Protein AF-A0A7K3VUI1-F1 (afdb_monomer_lite)

InterPro domains:
  IPR007081 RNA polymerase Rpb1, domain 5 [PF04998] (1-87)
  IPR045867 DNA-directed RNA polymerase, subunit beta-prime [PTHR19376] (2-68)

Radius of gyration: 19.4 Å; chains: 1; bounding box: 42×46×57 Å

Secondary structure (DSSP, 8-state):
--TT--HHHHHHHHHHHHHHHHHHTTTTS------S---TTHHHHHHHHTTPPPTTBPPB-SS-EEEEEEEEETTTTEEEEEEEESS-EEEEEEETTSPBS--TT-EE-TT-BSBSSBPPHHHHHH-

Organism: Rhizobium leguminosarum (NCBI:txid384)

Structure (mmCIF, N/CA/C/O backbone):
data_AF-A0A7K3VUI1-F1
#
_entry.id   AF-A0A7K3VUI1-F1
#
loop_
_atom_site.group_PDB
_atom_site.id
_atom_site.type_symbol
_atom_site.label_atom_id
_atom_site.label_alt_id
_atom_site.label_comp_id
_atom_site.label_asym_id
_atom_site.label_entity_id
_atom_site.label_seq_id
_atom_site.pdbx_PDB_ins_code
_atom_site.Cartn_x
_atom_site.Cartn_y
_atom_site.Cartn_z
_atom_site.occupancy
_atom_site.B_iso_or_equiv
_atom_site.auth_seq_id
_atom_site.auth_comp_id
_atom_site.auth_asym_id
_atom_site.auth_atom_id
_atom_site.pdbx_PDB_model_num
ATOM 1 N N . VAL A 1 1 ? 11.690 -3.468 -30.563 1.00 75.25 1 VAL A N 1
ATOM 2 C CA . VAL A 1 1 ? 12.925 -3.844 -29.856 1.00 75.25 1 VAL A CA 1
ATOM 3 C C . VAL A 1 1 ? 13.692 -4.810 -30.719 1.00 75.25 1 VAL A C 1
ATOM 5 O O . VAL A 1 1 ? 13.104 -5.777 -31.202 1.00 75.25 1 VAL A O 1
ATOM 8 N N . GLU A 1 2 ? 14.951 -4.501 -30.982 1.00 92.12 2 GLU A N 1
ATOM 9 C CA . GLU A 1 2 ? 15.840 -5.385 -31.737 1.00 92.12 2 GLU A CA 1
ATOM 10 C C . GLU A 1 2 ? 16.573 -6.334 -30.784 1.00 92.12 2 GLU A C 1
ATOM 12 O O . GLU A 1 2 ? 16.767 -6.045 -29.599 1.00 92.12 2 GLU A O 1
ATOM 17 N N . VAL A 1 3 ? 16.964 -7.505 -31.286 1.00 87.94 3 VAL A N 1
ATOM 18 C CA . VAL A 1 3 ? 17.733 -8.465 -30.487 1.00 87.94 3 VAL A CA 1
ATOM 19 C C . VAL A 1 3 ? 19.095 -7.847 -30.159 1.00 87.94 3 VAL A C 1
ATOM 21 O O . VAL A 1 3 ? 19.850 -7.503 -31.062 1.00 87.94 3 VAL A O 1
ATOM 24 N N . GLY A 1 4 ? 19.408 -7.722 -28.865 1.00 90.81 4 GLY A N 1
ATOM 25 C CA . GLY A 1 4 ? 20.649 -7.108 -28.372 1.00 90.81 4 GLY A CA 1
ATOM 26 C C . GLY A 1 4 ? 20.510 -5.656 -27.900 1.00 90.81 4 GLY A C 1
ATOM 27 O O . GLY A 1 4 ? 21.484 -5.081 -27.420 1.00 90.81 4 GLY A O 1
ATOM 28 N N . GLU A 1 5 ? 19.317 -5.063 -27.984 1.00 91.75 5 GLU A N 1
ATOM 29 C CA . GLU A 1 5 ? 19.060 -3.705 -27.501 1.00 91.75 5 GLU A CA 1
ATOM 30 C C . GLU A 1 5 ? 19.167 -3.605 -25.966 1.00 91.75 5 GLU A C 1
ATOM 32 O O . GLU A 1 5 ? 18.575 -4.391 -25.220 1.00 91.75 5 GLU A O 1
ATOM 37 N N . ALA A 1 6 ? 19.904 -2.604 -25.473 1.00 92.38 6 ALA A N 1
ATOM 38 C CA . ALA A 1 6 ? 20.163 -2.388 -24.048 1.00 92.38 6 ALA A CA 1
ATOM 39 C C . ALA A 1 6 ? 18.984 -1.706 -23.321 1.00 92.38 6 ALA A C 1
ATOM 41 O O . ALA A 1 6 ? 19.125 -0.642 -22.714 1.00 92.38 6 ALA A O 1
ATOM 42 N N . VAL A 1 7 ? 17.812 -2.341 -23.355 1.00 93.38 7 VAL A N 1
ATOM 43 C CA . VAL A 1 7 ? 16.552 -1.802 -22.809 1.00 93.38 7 VAL A CA 1
ATOM 44 C C . VAL A 1 7 ? 16.626 -1.451 -21.318 1.00 93.38 7 VAL A C 1
ATOM 46 O O . VAL A 1 7 ? 15.982 -0.502 -20.880 1.00 93.38 7 VAL A O 1
ATOM 49 N N . GLY A 1 8 ? 17.450 -2.160 -20.537 1.00 92.56 8 GLY A N 1
ATOM 50 C CA . GLY A 1 8 ? 17.647 -1.874 -19.112 1.00 92.56 8 GLY A CA 1
ATOM 51 C C . GLY A 1 8 ? 18.322 -0.522 -18.859 1.00 92.56 8 GLY A C 1
ATOM 52 O O . GLY A 1 8 ? 17.880 0.237 -18.000 1.00 92.56 8 GLY A O 1
ATOM 53 N N . THR A 1 9 ? 19.349 -0.186 -19.644 1.00 91.81 9 THR A N 1
ATOM 54 C CA . THR A 1 9 ? 20.057 1.100 -19.543 1.00 91.81 9 THR A CA 1
ATOM 55 C C . THR A 1 9 ? 19.152 2.254 -19.960 1.00 91.81 9 THR A C 1
ATOM 57 O O . THR A 1 9 ? 19.095 3.272 -19.270 1.00 91.81 9 THR A O 1
ATOM 60 N N . ILE A 1 10 ? 18.395 2.063 -21.046 1.00 91.62 10 ILE A N 1
ATOM 61 C CA . ILE A 1 10 ? 17.427 3.048 -21.544 1.00 91.62 10 ILE A CA 1
ATOM 62 C C . ILE A 1 10 ? 16.350 3.306 -20.480 1.00 91.62 10 ILE A C 1
ATOM 64 O O . ILE A 1 10 ? 16.055 4.460 -20.171 1.00 91.62 10 ILE A O 1
ATOM 68 N N . ALA A 1 11 ? 15.809 2.255 -19.855 1.00 91.31 11 ALA A N 1
ATOM 69 C CA . ALA A 1 11 ? 14.817 2.387 -18.788 1.00 91.31 11 ALA A CA 1
ATOM 70 C C . ALA A 1 11 ? 15.382 3.094 -17.544 1.00 91.31 11 ALA A C 1
ATOM 72 O O . ALA A 1 11 ? 14.730 3.980 -16.992 1.00 91.31 11 ALA A O 1
ATOM 73 N N .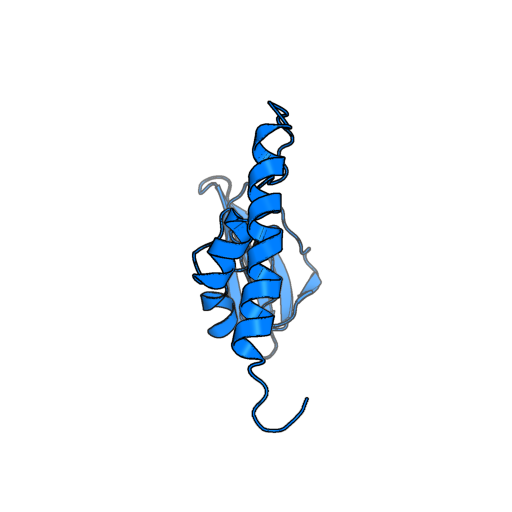 ALA A 1 12 ? 16.605 2.753 -17.125 1.00 90.19 12 ALA A N 1
ATOM 74 C CA . ALA A 1 12 ? 17.251 3.373 -15.970 1.00 90.19 12 ALA A CA 1
ATOM 75 C C . ALA A 1 12 ? 17.470 4.882 -16.168 1.00 90.19 12 ALA A C 1
ATOM 77 O O . ALA A 1 12 ? 17.144 5.667 -15.278 1.00 90.19 12 ALA A O 1
ATOM 78 N N . GLN A 1 13 ? 17.960 5.301 -17.340 1.00 90.25 13 GLN A N 1
ATOM 79 C CA . GLN A 1 13 ? 18.114 6.722 -17.676 1.00 90.25 13 GLN A CA 1
ATOM 80 C C . GLN A 1 13 ? 16.763 7.438 -17.743 1.00 90.25 13 GLN A C 1
ATOM 82 O O . GLN A 1 13 ? 16.601 8.495 -17.136 1.00 90.25 13 GLN A O 1
ATOM 87 N N . SER A 1 14 ? 15.773 6.816 -18.388 1.00 90.31 14 SER A N 1
ATOM 88 C CA . SER A 1 14 ? 14.425 7.381 -18.538 1.00 90.31 14 SER A CA 1
ATOM 89 C C . SER A 1 14 ? 13.731 7.643 -17.196 1.00 90.31 14 SER A C 1
ATOM 91 O O . SER A 1 14 ? 12.942 8.578 -17.082 1.00 90.31 14 SER A O 1
ATOM 93 N N . ILE A 1 15 ? 14.018 6.835 -16.170 1.00 86.00 15 ILE A N 1
ATOM 94 C CA . ILE A 1 15 ? 13.489 7.013 -14.808 1.00 86.00 15 ILE A CA 1
ATOM 95 C C . ILE A 1 15 ? 14.371 7.973 -13.991 1.00 86.00 15 ILE A C 1
ATOM 97 O O . ILE A 1 15 ? 13.859 8.776 -13.208 1.00 86.00 15 ILE A O 1
ATOM 101 N N . GLY A 1 16 ? 15.694 7.902 -14.162 1.00 83.31 16 GLY A N 1
ATOM 102 C CA . GLY A 1 16 ? 16.670 8.652 -13.372 1.00 83.31 16 GLY A CA 1
ATOM 103 C C . GLY A 1 16 ? 16.782 10.136 -13.731 1.00 83.31 16 GLY A C 1
ATOM 104 O O . GLY A 1 16 ? 16.849 10.970 -12.826 1.00 83.31 16 GLY A O 1
ATOM 105 N N . GLU A 1 17 ? 16.769 10.495 -15.020 1.00 83.19 17 GLU A N 1
ATOM 106 C CA . GLU A 1 17 ? 16.936 11.889 -15.468 1.00 83.19 17 GLU A CA 1
ATOM 107 C C . GLU A 1 17 ? 15.850 12.831 -14.911 1.00 83.19 17 GLU A C 1
ATOM 109 O O . GLU A 1 17 ? 16.204 13.862 -14.322 1.00 83.19 17 GLU A O 1
ATOM 114 N N . PRO A 1 18 ? 14.546 12.480 -14.962 1.00 81.81 18 PRO A N 1
ATOM 115 C CA . PRO A 1 18 ? 13.499 13.284 -14.331 1.00 81.81 18 PRO A CA 1
ATOM 116 C C . PRO A 1 18 ? 13.600 13.316 -12.800 1.00 81.81 18 PRO A C 1
ATOM 118 O O . PRO A 1 18 ? 13.129 14.264 -12.170 1.00 81.81 18 PRO A O 1
ATOM 121 N N . GLY A 1 19 ? 14.235 12.312 -12.182 1.00 73.00 19 GLY A N 1
ATOM 122 C CA . GLY A 1 19 ? 14.418 12.217 -10.732 1.00 73.00 19 GLY A CA 1
ATOM 123 C C . GLY A 1 19 ? 15.164 13.414 -10.138 1.00 73.00 19 GLY A C 1
ATOM 124 O O . GLY A 1 19 ? 14.814 13.883 -9.055 1.00 73.00 19 GLY A O 1
ATOM 125 N N . THR A 1 20 ? 16.119 13.984 -10.879 1.00 69.06 20 THR A N 1
ATOM 126 C CA . THR A 1 20 ? 16.823 15.218 -10.477 1.00 69.06 20 THR A CA 1
ATOM 127 C C . THR A 1 20 ? 15.883 16.428 -10.406 1.00 69.06 20 THR A C 1
ATOM 129 O O . THR A 1 20 ? 16.007 17.270 -9.514 1.00 69.06 20 THR A O 1
ATOM 132 N N . GLN A 1 21 ? 14.882 16.485 -11.289 1.00 69.50 21 GLN A N 1
ATOM 133 C CA . GLN A 1 21 ? 13.881 17.555 -11.338 1.00 69.50 21 GLN A CA 1
ATOM 134 C C . GLN A 1 21 ? 12.845 17.423 -10.215 1.00 69.50 21 GLN A C 1
ATOM 136 O O . GLN A 1 21 ? 12.369 18.432 -9.688 1.00 69.50 21 GLN A O 1
ATOM 141 N N . LEU A 1 22 ? 12.527 16.192 -9.802 1.00 67.81 22 LEU A N 1
ATOM 142 C CA . LEU A 1 22 ? 11.631 15.924 -8.671 1.00 67.81 22 LEU A CA 1
ATOM 143 C C . LEU A 1 22 ? 12.202 16.445 -7.341 1.00 67.81 22 LEU A C 1
ATOM 145 O O . LEU A 1 22 ? 11.439 16.908 -6.497 1.00 67.81 22 LEU A O 1
ATOM 149 N N . THR A 1 23 ? 13.527 16.448 -7.176 1.00 62.22 23 THR A N 1
ATOM 150 C CA . THR A 1 23 ? 14.216 16.983 -5.982 1.00 62.22 23 THR A CA 1
ATOM 151 C C . THR A 1 23 ? 14.279 18.516 -5.956 1.00 62.22 23 THR A C 1
ATOM 153 O O . THR A 1 23 ? 14.368 19.123 -4.892 1.00 62.22 23 THR A O 1
ATOM 156 N N . MET A 1 24 ? 14.208 19.181 -7.114 1.00 55.12 24 MET A N 1
ATOM 157 C CA . MET A 1 24 ? 14.307 20.649 -7.212 1.00 55.12 24 MET A CA 1
ATOM 158 C C . MET A 1 24 ? 12.972 21.370 -6.956 1.00 55.12 24 MET A C 1
ATOM 160 O O . MET A 1 24 ? 12.961 22.546 -6.576 1.00 55.12 24 MET A O 1
ATOM 164 N N . ARG A 1 25 ? 11.833 20.678 -7.111 1.00 52.75 25 ARG A N 1
ATOM 165 C CA . ARG A 1 25 ? 10.498 21.231 -6.808 1.00 52.75 25 ARG A CA 1
ATOM 166 C C . ARG A 1 25 ? 10.193 21.311 -5.308 1.00 52.75 25 ARG A C 1
ATOM 168 O O . ARG A 1 25 ? 9.398 22.156 -4.915 1.00 52.75 25 ARG A O 1
ATOM 175 N N . THR A 1 26 ? 10.868 20.531 -4.462 1.00 53.03 26 THR A N 1
ATOM 176 C CA . THR A 1 26 ? 10.690 20.574 -2.998 1.00 53.03 26 THR A CA 1
ATOM 177 C C . THR A 1 26 ? 11.324 21.793 -2.315 1.00 53.03 26 THR A C 1
ATOM 179 O O . THR A 1 26 ? 10.924 22.121 -1.205 1.00 53.03 26 THR A O 1
ATOM 182 N N . PHE A 1 27 ? 12.267 22.500 -2.955 1.00 48.66 27 PHE A N 1
ATOM 183 C CA . PHE A 1 27 ? 12.938 23.670 -2.356 1.00 48.66 27 PHE A CA 1
ATOM 184 C C . PHE A 1 27 ? 12.253 25.020 -2.633 1.00 48.66 27 PHE A C 1
ATOM 186 O O . PHE A 1 27 ? 12.533 25.990 -1.934 1.00 48.66 27 PHE A O 1
ATOM 193 N N . HIS A 1 28 ? 11.340 25.099 -3.609 1.00 48.25 28 HIS A N 1
ATOM 194 C CA . HIS A 1 28 ? 10.701 26.363 -4.011 1.00 48.25 28 HIS A CA 1
ATOM 195 C C . HIS A 1 28 ? 9.284 26.555 -3.439 1.00 48.25 28 HIS A C 1
ATOM 197 O O . HIS A 1 28 ? 8.757 27.664 -3.467 1.00 48.25 28 HIS A O 1
ATOM 203 N N . THR A 1 29 ? 8.673 25.512 -2.868 1.00 52.94 29 THR A N 1
ATOM 204 C CA . THR A 1 29 ? 7.367 25.584 -2.185 1.00 52.94 29 THR A CA 1
ATOM 205 C C . THR A 1 29 ? 7.565 25.737 -0.677 1.00 52.94 29 THR A C 1
ATOM 207 O O . THR A 1 29 ? 7.136 24.901 0.117 1.00 52.94 29 THR A O 1
ATOM 210 N N . GLY A 1 30 ? 8.285 26.787 -0.277 1.00 49.34 30 GLY A N 1
ATOM 211 C CA . GLY A 1 30 ? 8.479 27.123 1.130 1.00 49.34 30 GLY A CA 1
ATOM 212 C C . GLY A 1 30 ? 7.139 27.226 1.863 1.00 49.34 30 GLY A C 1
ATOM 213 O O . GLY A 1 30 ? 6.314 28.065 1.524 1.00 49.34 30 GLY A O 1
ATOM 214 N N . GLY A 1 31 ? 6.942 26.365 2.864 1.00 52.91 31 GLY A N 1
ATOM 215 C CA . GLY A 1 31 ? 5.949 26.524 3.924 1.00 52.91 31 GLY A CA 1
ATOM 216 C C . GLY A 1 31 ? 4.490 26.636 3.481 1.00 52.91 31 GLY A C 1
ATOM 217 O O . GLY A 1 31 ? 3.930 27.722 3.489 1.00 52.91 31 GLY A O 1
ATOM 218 N N . VAL A 1 32 ? 3.812 25.511 3.252 1.00 45.16 32 VAL A N 1
ATOM 219 C CA . VAL A 1 32 ? 2.357 25.450 3.454 1.00 45.16 32 VAL A CA 1
ATOM 220 C C . VAL A 1 32 ? 1.993 24.147 4.144 1.00 45.16 32 VAL A C 1
ATOM 222 O O . VAL A 1 32 ? 2.151 23.056 3.599 1.00 45.16 32 VAL A O 1
ATOM 225 N N . ALA A 1 33 ? 1.496 24.292 5.370 1.00 48.03 33 ALA A N 1
ATOM 226 C CA . ALA A 1 33 ? 0.780 23.285 6.130 1.00 48.03 33 ALA A CA 1
ATOM 227 C C . ALA A 1 33 ? -0.492 22.862 5.373 1.00 48.03 33 ALA A C 1
ATOM 229 O O . ALA A 1 33 ? -1.604 23.253 5.714 1.00 48.03 33 ALA A O 1
ATOM 230 N N . SER A 1 34 ? -0.325 22.075 4.314 1.00 46.78 34 SER A N 1
ATOM 231 C CA . SER A 1 34 ? -1.396 21.287 3.721 1.00 46.78 34 SER A CA 1
ATOM 232 C C . SER A 1 34 ? -1.141 19.844 4.133 1.00 46.78 34 SER A C 1
ATOM 234 O O . SER A 1 34 ? -0.199 19.188 3.702 1.00 46.78 34 SER A O 1
ATOM 236 N N . ASN A 1 35 ? -1.958 19.395 5.076 1.00 47.69 35 ASN A N 1
ATOM 237 C CA . ASN A 1 35 ? -1.918 18.111 5.772 1.00 47.69 35 ASN A CA 1
ATOM 238 C C . ASN A 1 35 ? -2.228 16.895 4.862 1.00 47.69 35 ASN A C 1
ATOM 240 O O . ASN A 1 35 ? -2.792 15.905 5.320 1.00 47.69 35 ASN A O 1
ATOM 244 N N . SER A 1 36 ? -1.881 16.953 3.577 1.00 49.94 36 SER A N 1
ATOM 245 C CA . SER A 1 36 ? -1.982 15.843 2.629 1.00 49.94 36 SER A CA 1
ATOM 246 C C . SER A 1 36 ? -0.635 15.644 1.935 1.00 49.94 36 SER A C 1
ATOM 248 O O . SER A 1 36 ? -0.436 16.021 0.784 1.00 49.94 36 SER A O 1
ATOM 250 N N . ASP A 1 37 ? 0.297 15.084 2.700 1.00 48.44 37 ASP A N 1
ATOM 251 C CA . ASP A 1 37 ? 1.313 14.156 2.204 1.00 48.44 37 ASP A CA 1
ATOM 252 C C . ASP A 1 37 ? 2.068 14.594 0.928 1.00 48.44 37 ASP A C 1
ATOM 254 O O . ASP A 1 37 ? 2.039 13.950 -0.125 1.00 48.44 37 ASP A O 1
ATOM 258 N N . ILE A 1 38 ? 2.787 15.717 1.035 1.00 45.50 38 ILE A N 1
ATOM 259 C CA . ILE A 1 38 ? 3.824 16.149 0.084 1.00 45.50 38 ILE A CA 1
ATOM 260 C C . ILE A 1 38 ? 5.075 15.258 0.262 1.00 45.50 38 ILE A C 1
ATOM 262 O O . ILE A 1 38 ? 6.157 15.712 0.620 1.00 45.50 38 ILE A O 1
ATOM 266 N N . THR A 1 39 ? 4.957 13.955 0.025 1.00 50.72 39 THR A N 1
ATOM 267 C CA . THR A 1 39 ? 6.087 13.024 -0.192 1.00 50.72 39 THR A CA 1
ATOM 268 C C . THR A 1 39 ? 6.503 12.963 -1.679 1.00 50.72 39 THR A C 1
ATOM 270 O O . THR A 1 39 ? 7.259 12.091 -2.107 1.00 50.72 39 THR A O 1
ATOM 273 N N . GLN A 1 40 ? 6.017 13.914 -2.484 1.00 57.72 40 GLN A N 1
ATOM 274 C CA . GLN A 1 40 ? 5.617 13.734 -3.886 1.00 57.72 40 GLN A CA 1
ATOM 275 C C . GLN A 1 40 ? 6.750 13.884 -4.909 1.00 57.72 40 GLN A C 1
ATOM 277 O O . GLN A 1 40 ? 6.724 14.745 -5.788 1.00 57.72 40 GLN A O 1
ATOM 282 N N . GLY A 1 41 ? 7.757 13.027 -4.824 1.00 67.94 41 GLY A N 1
ATOM 283 C CA . GLY A 1 41 ? 8.729 12.906 -5.899 1.00 67.94 41 GLY A CA 1
ATOM 284 C C . GLY A 1 41 ? 9.742 11.822 -5.604 1.00 67.94 41 GLY A C 1
ATOM 285 O O . GLY A 1 41 ? 9.395 10.650 -5.467 1.00 67.94 41 GLY A O 1
ATOM 286 N N . LEU A 1 42 ? 11.001 12.228 -5.463 1.00 75.62 42 LEU A N 1
ATOM 287 C CA . LEU A 1 42 ? 12.107 11.299 -5.267 1.00 75.62 42 LEU A CA 1
ATOM 288 C C . LEU A 1 42 ? 11.989 10.434 -3.993 1.00 75.62 42 LEU A C 1
ATOM 290 O O . LEU A 1 42 ? 12.250 9.238 -4.103 1.00 75.62 42 LEU A O 1
ATOM 294 N N . PRO A 1 43 ? 11.547 10.945 -2.821 1.00 78.38 43 PRO A N 1
ATOM 295 C CA . PRO A 1 43 ? 11.435 10.111 -1.622 1.00 78.38 43 PRO A CA 1
ATOM 296 C C . PRO A 1 43 ? 10.477 8.927 -1.789 1.00 78.38 43 PRO A C 1
ATOM 298 O O . PRO A 1 43 ? 10.806 7.820 -1.375 1.00 78.38 43 PRO A O 1
ATOM 301 N N . ARG A 1 44 ? 9.321 9.126 -2.440 1.00 77.94 44 ARG A N 1
ATOM 302 C CA . ARG A 1 44 ? 8.364 8.041 -2.706 1.00 77.94 44 ARG A CA 1
ATOM 303 C C . ARG A 1 44 ? 8.882 7.067 -3.764 1.00 77.94 44 ARG A C 1
ATOM 305 O O . ARG A 1 44 ? 8.696 5.865 -3.615 1.00 77.94 44 ARG A O 1
ATOM 312 N N . VAL A 1 45 ? 9.558 7.564 -4.803 1.00 83.00 45 VAL A N 1
ATOM 313 C CA . VAL A 1 45 ? 10.211 6.711 -5.811 1.00 83.00 45 VAL A CA 1
ATOM 314 C C . VAL A 1 45 ? 11.258 5.817 -5.145 1.00 83.00 45 VAL A C 1
ATOM 316 O O . VAL A 1 45 ? 11.218 4.604 -5.323 1.00 83.00 45 VAL A O 1
ATOM 319 N N . GLN A 1 46 ? 12.129 6.387 -4.310 1.00 83.00 46 GLN A N 1
ATOM 320 C CA . GLN A 1 46 ? 13.118 5.630 -3.544 1.00 83.00 46 GLN A CA 1
ATOM 321 C C . GLN A 1 46 ? 12.454 4.606 -2.613 1.00 83.00 46 GLN A C 1
ATOM 323 O O . GLN A 1 46 ? 12.866 3.453 -2.574 1.00 83.00 46 GLN A O 1
ATOM 328 N N . GLU A 1 47 ? 11.398 5.000 -1.903 1.00 85.19 47 GLU A N 1
ATOM 329 C CA . GLU A 1 47 ? 10.656 4.114 -1.002 1.00 85.19 47 GLU A CA 1
ATOM 330 C C . GLU A 1 47 ? 10.067 2.891 -1.725 1.00 85.19 47 GLU A C 1
ATOM 332 O O . GLU A 1 47 ? 10.140 1.779 -1.200 1.00 85.19 47 GLU A O 1
ATOM 337 N N . ILE A 1 48 ? 9.540 3.077 -2.943 1.00 85.75 48 ILE A N 1
ATOM 338 C CA . ILE A 1 48 ? 9.023 1.990 -3.787 1.00 85.75 48 ILE A CA 1
ATOM 339 C C . ILE A 1 48 ? 10.167 1.113 -4.314 1.00 85.75 48 ILE A C 1
ATOM 341 O O . ILE A 1 48 ? 10.089 -0.108 -4.189 1.00 85.75 48 ILE A O 1
ATOM 345 N N . PHE A 1 49 ? 11.231 1.710 -4.868 1.00 87.56 49 PHE A N 1
ATOM 346 C CA . PHE A 1 49 ? 12.371 0.968 -5.429 1.00 87.56 49 PHE A CA 1
ATOM 347 C C . PHE A 1 49 ? 13.131 0.152 -4.375 1.00 87.56 49 PHE A C 1
ATOM 349 O O . PHE A 1 49 ? 13.596 -0.946 -4.668 1.00 87.56 49 PHE A O 1
ATOM 356 N N . GLU A 1 50 ? 13.231 0.658 -3.145 1.00 88.38 50 GLU A N 1
ATOM 357 C CA . GLU A 1 50 ? 13.877 -0.030 -2.020 1.00 88.38 50 GLU A CA 1
ATOM 358 C C . GLU A 1 50 ? 12.906 -0.930 -1.228 1.00 88.38 50 GLU A C 1
ATOM 360 O O . GLU A 1 50 ? 13.306 -1.546 -0.237 1.00 88.38 50 GLU A O 1
ATOM 365 N N . ALA A 1 51 ? 11.628 -1.003 -1.629 1.00 86.56 51 ALA A N 1
ATOM 366 C CA . ALA A 1 51 ? 10.561 -1.723 -0.925 1.00 86.56 51 ALA A CA 1
ATOM 367 C C . ALA A 1 51 ? 10.521 -1.415 0.587 1.00 86.56 51 ALA A C 1
ATOM 369 O O . ALA A 1 51 ? 10.376 -2.311 1.433 1.00 86.56 51 ALA A O 1
ATOM 370 N N . ARG A 1 52 ? 10.694 -0.136 0.931 1.00 87.69 52 ARG A N 1
ATOM 371 C CA . ARG A 1 52 ? 10.665 0.352 2.312 1.00 87.69 52 ARG A CA 1
ATOM 372 C C . ARG A 1 52 ? 9.233 0.468 2.821 1.00 87.69 52 ARG A C 1
ATOM 374 O O . ARG A 1 52 ? 8.275 0.519 2.052 1.00 87.69 52 ARG A O 1
ATOM 381 N N . ASN A 1 53 ? 9.097 0.507 4.145 1.00 85.50 53 ASN A N 1
ATOM 382 C CA . ASN A 1 53 ? 7.800 0.703 4.784 1.00 85.50 53 ASN A CA 1
ATOM 383 C C . ASN A 1 53 ? 7.348 2.143 4.535 1.00 85.50 53 ASN A C 1
ATOM 385 O O . ASN A 1 53 ? 8.100 3.061 4.886 1.00 85.50 53 ASN A O 1
ATOM 389 N N . PRO A 1 54 ? 6.165 2.345 3.938 1.00 85.00 54 PRO A N 1
ATOM 390 C CA . PRO A 1 54 ? 5.712 3.678 3.621 1.00 85.00 54 PRO A CA 1
ATOM 391 C C . PRO A 1 54 ? 5.333 4.479 4.859 1.00 85.00 54 PRO A C 1
ATOM 393 O O . PRO A 1 54 ? 4.837 3.943 5.853 1.00 85.00 54 PRO A O 1
ATOM 396 N N . LYS A 1 55 ? 5.512 5.798 4.777 1.00 78.94 55 LYS A N 1
ATOM 397 C CA . LYS A 1 55 ? 4.868 6.714 5.726 1.00 78.94 55 LYS A CA 1
ATOM 398 C C . LYS A 1 55 ? 3.355 6.675 5.494 1.00 78.94 55 LYS A C 1
ATOM 400 O O . LYS A 1 55 ? 2.911 6.755 4.354 1.00 78.94 55 LYS A O 1
ATOM 405 N N . GLY A 1 56 ? 2.577 6.535 6.569 1.00 81.44 56 GLY A N 1
ATOM 406 C CA . GLY A 1 56 ? 1.122 6.393 6.462 1.00 81.44 56 GLY A CA 1
ATOM 407 C C . GLY A 1 56 ? 0.725 5.094 5.759 1.00 81.44 56 GLY A C 1
ATOM 408 O O . GLY A 1 56 ? 0.052 5.126 4.732 1.00 81.44 56 GLY A O 1
ATOM 409 N N . GLU A 1 57 ? 1.198 3.958 6.274 1.00 87.31 57 GLU A N 1
ATOM 410 C CA . GLU A 1 57 ? 0.861 2.642 5.734 1.00 87.31 57 GLU A CA 1
ATOM 411 C C . GLU A 1 57 ? -0.650 2.385 5.799 1.00 87.31 57 GLU A C 1
ATOM 413 O O . GLU A 1 57 ? -1.275 2.526 6.852 1.00 87.31 57 GLU A O 1
ATOM 418 N N . ALA A 1 58 ? -1.228 2.003 4.660 1.00 91.75 58 ALA A N 1
ATOM 419 C CA . ALA A 1 58 ? -2.612 1.569 4.588 1.00 91.75 58 ALA A CA 1
ATOM 420 C C . ALA A 1 58 ? -2.737 0.111 5.035 1.00 91.75 58 ALA A C 1
ATOM 422 O O . ALA A 1 58 ? -2.012 -0.760 4.549 1.00 91.75 58 ALA A O 1
ATOM 423 N N . VAL A 1 59 ? -3.707 -0.165 5.905 1.00 93.50 59 VAL A N 1
ATOM 424 C CA . VAL A 1 59 ? -4.023 -1.539 6.308 1.00 93.50 59 VAL A CA 1
ATOM 425 C C . VAL A 1 59 ? -4.790 -2.215 5.178 1.00 93.50 59 VAL A C 1
ATOM 427 O O . VAL A 1 59 ? -5.796 -1.680 4.712 1.00 93.50 59 VAL A O 1
ATOM 430 N N . ILE A 1 60 ? -4.315 -3.375 4.721 1.00 94.19 60 ILE A N 1
ATOM 431 C CA . ILE A 1 60 ? -4.943 -4.155 3.647 1.00 94.19 60 ILE A CA 1
ATOM 432 C C . ILE A 1 60 ? -5.638 -5.400 4.193 1.00 94.19 60 ILE A C 1
ATOM 434 O O . ILE A 1 60 ? -5.238 -5.940 5.222 1.00 94.19 60 ILE A O 1
ATOM 438 N N . THR A 1 61 ? -6.662 -5.873 3.485 1.00 93.50 61 THR A N 1
ATOM 439 C CA . THR A 1 61 ? -7.332 -7.133 3.817 1.00 93.50 61 THR A CA 1
ATOM 440 C C . THR A 1 61 ? -6.689 -8.329 3.116 1.00 93.50 61 THR A C 1
ATOM 442 O O . THR A 1 61 ? -6.355 -8.281 1.935 1.00 93.50 61 THR A O 1
ATOM 445 N N . GLU A 1 62 ? -6.554 -9.436 3.835 1.00 91.31 62 GLU A N 1
ATOM 446 C CA . GLU A 1 62 ? -6.065 -10.722 3.322 1.00 91.31 62 GLU A CA 1
ATOM 447 C C . GLU A 1 62 ? -7.189 -11.580 2.728 1.00 91.31 62 GLU A C 1
ATOM 449 O O . GLU A 1 62 ? -6.934 -12.557 2.015 1.00 91.31 62 GLU A O 1
ATOM 454 N N . VAL A 1 63 ? -8.442 -11.215 3.011 1.00 91.81 63 VAL A N 1
ATOM 455 C CA . VAL A 1 63 ? -9.627 -12.005 2.692 1.00 91.81 63 VAL A CA 1
ATOM 456 C C . VAL A 1 63 ? -10.517 -11.225 1.730 1.00 91.81 63 VAL A C 1
ATOM 458 O O . VAL A 1 63 ? -10.810 -10.052 1.924 1.00 91.81 63 VAL A O 1
ATOM 461 N N . LYS A 1 64 ? -10.991 -11.899 0.680 1.00 93.56 64 LYS A N 1
ATOM 462 C CA . LYS A 1 64 ? -12.062 -11.367 -0.167 1.00 93.56 64 LYS A CA 1
ATOM 463 C C . LYS A 1 64 ? -13.402 -11.585 0.530 1.00 93.56 64 LYS A C 1
ATOM 465 O O . LYS A 1 64 ? -13.753 -12.736 0.811 1.00 93.56 64 LYS A O 1
ATOM 470 N N . GLY A 1 65 ? -14.168 -10.524 0.738 1.00 93.56 65 GLY A N 1
ATOM 471 C CA . GLY A 1 65 ? -15.402 -10.612 1.504 1.00 93.56 65 GLY A CA 1
ATOM 472 C C . GLY A 1 65 ? -16.133 -9.291 1.652 1.00 93.56 65 GLY A C 1
ATOM 473 O O . GLY A 1 65 ? -15.893 -8.350 0.903 1.00 93.56 65 GLY A O 1
ATOM 474 N N . GLU A 1 66 ? -17.026 -9.251 2.628 1.00 94.56 66 GLU A N 1
ATOM 475 C CA . GLU A 1 66 ? -17.808 -8.072 2.988 1.00 94.56 66 GLU A CA 1
ATOM 476 C C . GLU A 1 66 ? -17.361 -7.538 4.348 1.00 94.56 66 GLU A C 1
ATOM 478 O O . GLU A 1 66 ? -17.080 -8.321 5.261 1.00 94.56 66 GLU A O 1
ATOM 483 N N . VAL A 1 67 ? -17.285 -6.218 4.492 1.00 95.19 67 VAL A N 1
ATOM 484 C CA . VAL A 1 67 ? -17.009 -5.572 5.780 1.00 95.19 67 VAL A CA 1
ATOM 485 C C . VAL A 1 67 ? -18.253 -5.683 6.659 1.00 95.19 67 VAL A C 1
ATOM 487 O O . VAL A 1 67 ? -19.267 -5.053 6.381 1.00 95.19 67 VAL A O 1
ATOM 490 N N . ILE A 1 68 ? -18.189 -6.475 7.729 1.00 94.88 68 ILE A N 1
ATOM 491 C CA . ILE A 1 68 ? -19.352 -6.742 8.593 1.00 94.88 68 ILE A CA 1
ATOM 492 C C . ILE A 1 68 ? -19.474 -5.762 9.758 1.00 94.88 68 ILE A C 1
ATOM 494 O O . ILE A 1 68 ? -20.581 -5.491 10.216 1.00 94.88 68 ILE A O 1
ATOM 498 N N . ALA A 1 69 ? -18.352 -5.244 10.254 1.00 92.94 69 ALA A N 1
ATOM 499 C CA . ALA A 1 69 ? -18.333 -4.347 11.398 1.00 92.94 69 ALA A CA 1
ATOM 500 C C . ALA A 1 69 ? -17.054 -3.511 11.422 1.00 92.94 69 ALA A C 1
ATOM 502 O O . ALA A 1 69 ? -15.975 -3.977 11.043 1.00 92.94 69 ALA A O 1
ATOM 503 N N . ILE A 1 70 ? -17.196 -2.280 11.906 1.00 92.44 70 ILE A N 1
ATOM 504 C CA . ILE A 1 70 ? -16.093 -1.395 12.267 1.00 92.44 70 ILE A CA 1
ATOM 505 C C . ILE A 1 70 ? -16.355 -0.961 13.707 1.00 92.44 70 ILE A C 1
ATOM 507 O O . ILE A 1 70 ? -17.256 -0.165 13.964 1.00 92.44 70 ILE A O 1
ATOM 511 N N . GLU A 1 71 ? -15.610 -1.527 14.647 1.00 92.62 71 GLU A N 1
ATOM 512 C CA . GLU A 1 71 ? -15.742 -1.230 16.072 1.00 92.62 71 GLU A CA 1
ATOM 513 C C . GLU A 1 71 ? -14.674 -0.230 16.491 1.00 92.62 71 GLU A C 1
ATOM 515 O O . GLU A 1 71 ? -13.498 -0.400 16.179 1.00 92.62 71 GLU A O 1
ATOM 520 N N . GLU A 1 72 ? -15.062 0.816 17.212 1.00 90.88 72 GLU A N 1
ATOM 521 C CA . GLU A 1 72 ? -14.124 1.813 17.720 1.00 90.88 72 GLU A CA 1
ATOM 522 C C . GLU A 1 72 ? -13.881 1.594 19.210 1.00 90.88 72 GLU A C 1
ATOM 524 O O . GLU A 1 72 ? -14.813 1.594 20.013 1.00 90.88 72 GLU A O 1
ATOM 529 N N . ASP A 1 73 ? -12.615 1.452 19.591 1.00 89.12 73 ASP A N 1
ATOM 530 C CA . ASP A 1 73 ? -12.204 1.352 20.983 1.00 89.12 73 ASP A CA 1
ATOM 531 C C . ASP A 1 73 ? -11.493 2.646 21.398 1.00 89.12 73 ASP A C 1
ATOM 533 O O . ASP A 1 73 ? -10.315 2.890 21.107 1.00 89.12 73 ASP A O 1
ATOM 537 N N . ALA A 1 74 ? -12.242 3.499 22.100 1.00 81.69 74 ALA A N 1
ATOM 538 C CA . ALA A 1 74 ? -11.751 4.773 22.609 1.00 81.69 74 ALA A CA 1
ATOM 539 C C . ALA A 1 74 ? -10.666 4.609 23.690 1.00 81.69 74 ALA A C 1
ATOM 541 O O . ALA A 1 74 ? -9.849 5.514 23.867 1.00 81.69 74 ALA A O 1
ATOM 542 N N . SER A 1 75 ? -10.629 3.469 24.391 1.00 85.00 75 SER A N 1
ATOM 543 C CA . SER A 1 75 ? -9.657 3.211 25.459 1.00 85.00 75 SER A CA 1
ATOM 544 C C . SER A 1 75 ? -8.270 2.896 24.898 1.00 85.00 75 SER A C 1
ATOM 546 O O . SER A 1 75 ? -7.267 3.416 25.387 1.00 85.00 75 SER A O 1
ATOM 548 N N . THR A 1 76 ? -8.214 2.118 23.815 1.00 85.62 76 THR A N 1
ATOM 549 C CA . THR A 1 76 ? -6.964 1.751 23.133 1.00 85.62 76 THR A CA 1
ATOM 550 C C . THR A 1 76 ? -6.610 2.691 21.981 1.00 85.62 76 THR A C 1
ATO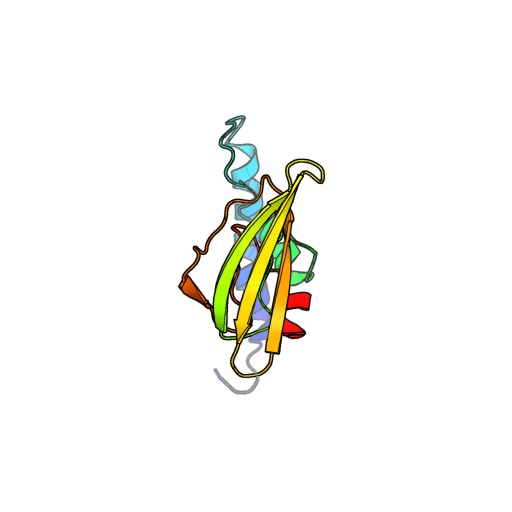M 552 O O . THR A 1 76 ? -5.512 2.602 21.433 1.00 85.62 76 THR A O 1
ATOM 555 N N . ARG A 1 77 ? -7.503 3.627 21.624 1.00 88.75 77 ARG A N 1
ATOM 556 C CA . ARG A 1 77 ? -7.382 4.513 20.451 1.00 88.75 77 ARG A CA 1
ATOM 557 C C . ARG A 1 77 ? -7.156 3.725 19.156 1.00 88.75 77 ARG A C 1
ATOM 559 O O . ARG A 1 77 ? -6.366 4.134 18.297 1.00 88.75 77 ARG A O 1
ATOM 566 N N . THR A 1 78 ? -7.892 2.630 18.992 1.00 90.56 78 THR A N 1
ATOM 567 C CA . THR A 1 78 ? -7.884 1.805 17.776 1.00 90.56 78 THR A CA 1
ATOM 568 C C . THR A 1 78 ? -9.299 1.597 17.243 1.00 90.56 78 THR A C 1
ATOM 570 O O . THR A 1 78 ? -10.278 1.795 17.961 1.00 90.56 78 THR A O 1
ATOM 573 N N . LYS A 1 79 ? -9.416 1.229 15.967 1.00 92.44 79 LYS A N 1
ATOM 574 C CA . LYS A 1 79 ? -10.639 0.664 15.395 1.00 92.44 79 LYS A CA 1
ATOM 575 C C . LYS A 1 79 ? -10.345 -0.752 14.923 1.00 92.44 79 LYS A C 1
ATOM 577 O O . LYS A 1 79 ? -9.242 -1.032 14.456 1.00 92.44 79 LYS A O 1
ATOM 582 N N . LYS A 1 80 ? -11.318 -1.639 15.032 1.00 93.69 80 LYS A N 1
ATOM 583 C CA . LYS A 1 80 ? -11.252 -3.008 14.532 1.00 93.69 80 LYS A CA 1
ATOM 584 C C . LYS A 1 80 ? -12.191 -3.147 13.352 1.00 93.69 80 LYS A C 1
ATOM 586 O O . LYS A 1 80 ? -13.366 -2.818 13.462 1.00 93.69 80 LYS A O 1
ATOM 591 N N . VAL A 1 81 ? -11.667 -3.618 12.231 1.00 94.06 81 VAL A N 1
ATOM 592 C CA . VAL A 1 81 ? -12.428 -3.878 11.010 1.00 94.06 81 VAL A CA 1
ATOM 593 C C . VAL A 1 81 ? -12.547 -5.379 10.841 1.00 94.06 81 VAL A C 1
ATOM 595 O O . VAL A 1 81 ? -11.537 -6.083 10.798 1.00 94.06 81 VAL A O 1
ATOM 598 N N . PHE A 1 82 ? -13.777 -5.855 10.713 1.00 94.25 82 PHE A N 1
ATOM 599 C CA . PHE A 1 82 ? -14.078 -7.261 10.509 1.00 94.25 82 PHE A CA 1
ATOM 600 C C . PHE A 1 82 ? -14.529 -7.483 9.068 1.00 94.25 82 PHE A C 1
ATOM 602 O O . PHE A 1 82 ? -15.489 -6.864 8.604 1.00 94.25 82 PHE A O 1
ATOM 609 N N . VAL A 1 83 ? -13.841 -8.375 8.360 1.00 94.62 83 VAL A N 1
ATOM 610 C CA . VAL A 1 83 ? -14.154 -8.756 6.978 1.00 94.62 83 VAL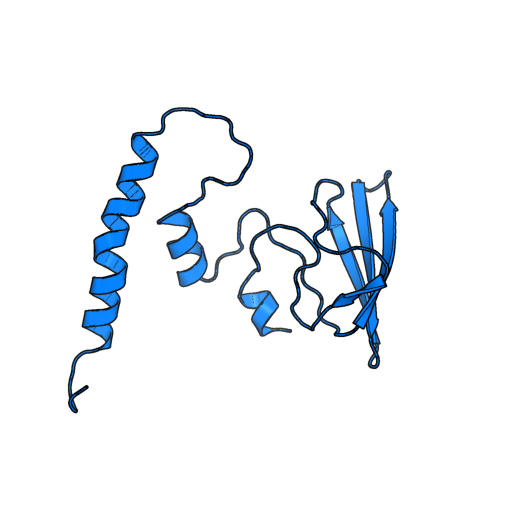 A CA 1
ATOM 611 C C . VAL A 1 83 ? -14.561 -10.218 6.950 1.00 94.62 83 VAL A C 1
ATOM 613 O O . VAL A 1 83 ? -13.782 -11.097 7.317 1.00 94.62 83 VAL A O 1
ATOM 616 N N . LYS A 1 84 ? -15.772 -10.498 6.474 1.00 94.06 84 LYS A N 1
ATOM 617 C CA . LYS A 1 84 ? -16.292 -11.856 6.338 1.00 94.06 84 LYS A CA 1
ATOM 618 C C . LYS A 1 84 ? -16.172 -12.331 4.901 1.00 94.06 84 LYS A C 1
ATOM 620 O O . LYS A 1 84 ? -16.873 -11.854 4.008 1.00 94.06 84 LYS A O 1
ATOM 625 N N . GLY A 1 85 ? -15.280 -13.286 4.674 1.00 89.69 85 GLY A N 1
ATOM 626 C CA . GLY A 1 85 ? -15.126 -13.965 3.396 1.00 89.69 85 GLY A CA 1
ATOM 627 C C . GLY A 1 85 ? -15.818 -15.321 3.359 1.00 89.69 85 GLY A C 1
ATOM 628 O O . GLY A 1 85 ? -16.252 -15.868 4.369 1.00 89.69 85 GLY A O 1
ATOM 629 N N . LYS A 1 86 ? -15.869 -15.914 2.162 1.00 83.44 86 LYS A N 1
ATOM 630 C CA . LYS A 1 86 ? -16.373 -17.288 1.982 1.00 83.44 86 LYS A CA 1
ATOM 631 C C . LYS A 1 86 ? -15.464 -18.346 2.619 1.00 83.44 86 LYS A C 1
ATOM 633 O O . LYS A 1 86 ? -15.933 -19.431 2.937 1.00 83.44 86 LYS A O 1
ATOM 638 N N . THR A 1 87 ? -14.178 -18.033 2.766 1.00 77.06 87 THR A N 1
ATOM 639 C CA . THR A 1 87 ? -13.131 -18.974 3.197 1.00 77.06 87 THR A CA 1
ATOM 640 C C . THR A 1 87 ? -12.667 -18.732 4.639 1.00 77.06 87 THR A C 1
ATOM 642 O O . THR A 1 87 ? -11.861 -19.501 5.148 1.00 77.06 87 THR A O 1
ATOM 645 N N . GLY A 1 88 ? -13.149 -17.673 5.298 1.00 83.75 88 GLY A N 1
ATOM 646 C CA . GLY A 1 88 ? -12.737 -17.289 6.648 1.00 83.75 88 GLY A CA 1
ATOM 647 C C . GLY A 1 88 ? -13.118 -15.849 6.993 1.00 83.75 88 GLY A C 1
ATOM 648 O O . GLY A 1 88 ? -13.611 -15.106 6.141 1.00 83.75 88 GLY A O 1
ATOM 649 N N . GLU A 1 89 ? -12.880 -15.467 8.243 1.00 89.62 89 GLU A N 1
ATOM 650 C CA . GLU A 1 89 ? -13.066 -14.106 8.754 1.00 89.62 89 GLU A CA 1
ATOM 651 C C . GLU A 1 89 ? -11.690 -13.465 8.992 1.00 89.62 89 GLU A C 1
ATOM 653 O O . GLU A 1 89 ? -10.753 -14.143 9.412 1.00 89.62 89 GLU A O 1
ATOM 658 N N . GLY A 1 90 ? -11.553 -12.178 8.673 1.00 88.75 90 GLY A N 1
ATOM 659 C CA . GLY A 1 90 ? -10.346 -11.388 8.907 1.00 88.75 90 GLY A CA 1
ATOM 660 C C . GLY A 1 90 ? -10.626 -10.256 9.888 1.00 88.75 90 GLY A C 1
ATOM 661 O O . GLY A 1 90 ? -11.569 -9.491 9.687 1.00 88.75 90 GLY A O 1
ATOM 662 N N . GLU A 1 91 ? -9.805 -10.145 10.930 1.00 93.81 91 GLU A N 1
ATOM 663 C CA . GLU A 1 91 ? -9.823 -9.042 11.896 1.00 93.81 91 GLU A CA 1
ATOM 664 C C . GLU A 1 91 ? -8.602 -8.147 11.663 1.00 93.81 91 GLU A C 1
ATOM 666 O O . GLU A 1 91 ? -7.463 -8.618 11.669 1.00 93.81 91 GLU A O 1
ATOM 671 N N . TYR A 1 92 ? -8.837 -6.849 11.473 1.00 93.25 92 TYR A N 1
ATOM 672 C CA . TYR A 1 92 ? -7.789 -5.868 11.202 1.00 93.25 92 TYR A CA 1
ATOM 673 C C . TYR A 1 92 ? -7.859 -4.720 12.201 1.00 93.25 92 TYR A C 1
ATOM 675 O O . TYR A 1 92 ? -8.891 -4.065 12.335 1.00 93.25 92 TYR A O 1
ATOM 683 N N . VAL A 1 93 ? -6.747 -4.443 12.880 1.00 93.06 93 VAL A N 1
ATOM 684 C CA . VAL A 1 93 ? -6.636 -3.312 13.807 1.00 93.06 93 VAL A CA 1
ATOM 685 C C . VAL A 1 93 ? -6.078 -2.109 13.060 1.00 93.06 93 VAL A C 1
ATOM 687 O O . VAL A 1 93 ? -4.989 -2.168 12.491 1.00 93.06 93 VAL A O 1
ATOM 690 N N . VAL A 1 94 ? -6.815 -1.005 13.084 1.00 92.75 94 VAL A N 1
ATOM 691 C CA . VAL A 1 94 ? -6.427 0.266 12.474 1.00 92.75 94 VAL A CA 1
ATOM 692 C C . VAL A 1 94 ? -6.300 1.351 13.551 1.00 92.75 94 VAL A C 1
ATOM 694 O O . VAL A 1 94 ? -7.037 1.339 14.539 1.00 92.75 94 VAL A O 1
ATOM 697 N N . PRO A 1 95 ? -5.380 2.319 13.414 1.00 89.88 95 PRO A N 1
ATOM 698 C CA . PRO A 1 95 ? -5.310 3.452 14.333 1.00 89.88 95 PRO A CA 1
ATOM 699 C C . PRO A 1 95 ? -6.602 4.281 14.312 1.00 89.88 95 PRO A C 1
ATOM 701 O O . PRO A 1 95 ? -7.175 4.508 13.250 1.00 89.88 95 PRO A O 1
ATOM 704 N N . PHE A 1 96 ? -7.028 4.827 15.454 1.00 86.81 96 PHE A N 1
ATOM 705 C CA . PHE A 1 96 ? -8.252 5.643 15.523 1.00 86.81 96 PHE A CA 1
ATOM 706 C C . PHE A 1 96 ? -8.209 6.897 14.636 1.00 86.81 96 PHE A C 1
ATOM 708 O O . PHE A 1 96 ? -9.232 7.352 14.135 1.00 86.81 96 PHE A O 1
ATOM 715 N N . THR A 1 97 ? -7.016 7.451 14.420 1.00 85.81 97 THR A N 1
ATOM 716 C CA . THR A 1 97 ? -6.802 8.618 13.555 1.00 85.81 97 THR A CA 1
ATOM 717 C C . THR A 1 97 ? -6.764 8.272 12.067 1.00 85.81 97 THR A C 1
ATOM 719 O O . THR A 1 97 ? -6.687 9.186 11.247 1.00 85.81 97 THR A O 1
ATOM 722 N N . ALA A 1 98 ? -6.756 6.985 11.706 1.00 86.81 98 ALA A N 1
ATOM 723 C CA . ALA A 1 98 ? -6.747 6.569 10.314 1.00 86.81 98 ALA A CA 1
ATOM 724 C C . ALA A 1 98 ? -8.096 6.890 9.663 1.00 86.81 98 ALA A C 1
ATOM 726 O O . ALA A 1 98 ? -9.165 6.665 10.237 1.00 86.81 98 ALA A O 1
ATOM 727 N N . ARG A 1 99 ? -8.038 7.423 8.444 1.00 89.12 99 ARG A N 1
ATOM 728 C CA . ARG A 1 99 ? -9.227 7.643 7.624 1.00 89.12 99 ARG A CA 1
ATOM 729 C C . ARG A 1 99 ? -9.607 6.330 6.958 1.00 89.12 99 ARG A C 1
ATOM 731 O O . ARG A 1 99 ? -8.768 5.703 6.313 1.00 89.12 99 ARG A O 1
ATOM 738 N N . MET A 1 100 ? -10.852 5.909 7.149 1.00 91.44 100 MET A N 1
ATOM 739 C CA . MET A 1 100 ? -11.380 4.691 6.541 1.00 91.44 100 MET A CA 1
ATOM 740 C C . MET A 1 100 ? -11.674 4.935 5.063 1.00 91.44 100 MET A C 1
ATOM 742 O O . MET A 1 100 ? -12.180 5.994 4.701 1.00 91.44 100 MET A O 1
ATOM 746 N N . LYS A 1 101 ? -11.354 3.950 4.224 1.00 92.81 101 LYS A N 1
ATOM 747 C CA . LYS A 1 101 ? -11.683 3.944 2.792 1.00 92.81 101 LYS A CA 1
ATOM 748 C C . LYS A 1 101 ? -12.922 3.094 2.479 1.00 92.81 101 LYS A C 1
ATOM 750 O O . LYS A 1 101 ? -13.419 3.134 1.361 1.00 92.81 101 LYS A O 1
ATOM 755 N N . VAL A 1 102 ? -13.375 2.316 3.457 1.00 93.50 102 VAL A N 1
ATOM 756 C CA . VAL A 1 102 ? -14.480 1.362 3.348 1.00 93.50 102 VAL A CA 1
ATOM 757 C C . VAL A 1 102 ? -15.507 1.617 4.442 1.00 93.50 102 VAL A C 1
ATOM 759 O O . VAL A 1 102 ? -15.156 2.085 5.531 1.00 93.50 102 VAL A O 1
ATOM 762 N N . GLU A 1 103 ? -16.751 1.263 4.159 1.00 93.69 103 GLU A N 1
ATOM 763 C CA . GLU A 1 103 ? -17.880 1.309 5.083 1.00 93.69 103 GLU A CA 1
ATOM 764 C C . GLU A 1 103 ? -18.404 -0.105 5.386 1.00 93.69 103 GLU A C 1
ATOM 766 O O . GLU A 1 103 ? -18.023 -1.094 4.756 1.00 93.69 103 GLU A O 1
ATOM 771 N N . VAL A 1 104 ? -19.269 -0.226 6.395 1.00 93.94 104 VAL A N 1
ATOM 772 C CA . VAL A 1 104 ? -19.931 -1.502 6.706 1.00 93.94 104 VAL A CA 1
ATOM 773 C C . VAL A 1 104 ? -20.888 -1.860 5.566 1.00 93.94 104 VAL A C 1
ATOM 775 O O . VAL A 1 104 ? -21.723 -1.046 5.181 1.00 93.94 104 VAL A O 1
ATOM 778 N N . GLY A 1 105 ? -20.776 -3.083 5.049 1.00 92.69 105 GLY A N 1
ATOM 779 C CA . GLY A 1 105 ? -21.498 -3.572 3.871 1.00 92.69 105 GLY A CA 1
ATOM 780 C C . GLY A 1 105 ? -20.685 -3.529 2.571 1.00 92.69 105 GLY A C 1
ATOM 781 O O . GLY A 1 105 ? -21.121 -4.087 1.562 1.00 92.69 105 GLY A O 1
ATOM 782 N N . ASP A 1 106 ? -19.492 -2.924 2.573 1.00 94.75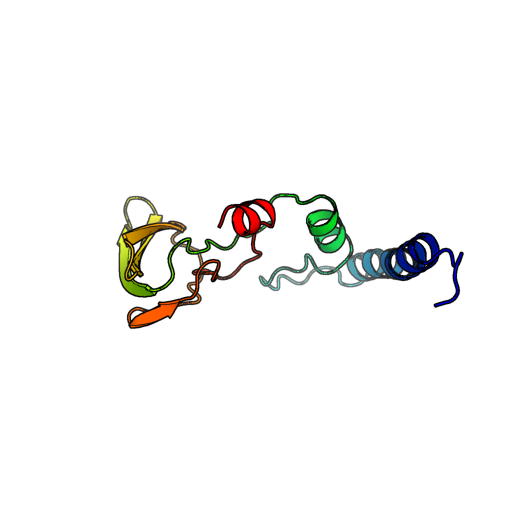 106 ASP A N 1
ATOM 783 C CA . ASP A 1 106 ? -18.658 -2.863 1.372 1.00 94.75 106 ASP A CA 1
ATOM 784 C C . ASP A 1 106 ? -18.038 -4.218 1.020 1.00 94.75 106 ASP A C 1
ATOM 786 O O . ASP A 1 106 ? -17.504 -4.942 1.865 1.00 94.75 106 ASP A O 1
ATOM 790 N N . GLN A 1 107 ? -18.047 -4.532 -0.277 1.00 93.62 107 GLN A N 1
ATOM 791 C CA . GLN A 1 107 ? -17.371 -5.697 -0.843 1.00 93.62 107 GLN A CA 1
ATOM 792 C C . GLN A 1 107 ? -15.902 -5.363 -1.119 1.00 93.62 107 GLN A C 1
ATOM 794 O O . GLN A 1 107 ? -15.584 -4.532 -1.971 1.00 93.62 107 GLN A O 1
ATOM 799 N N . VAL A 1 108 ? -14.993 -6.063 -0.446 1.00 94.31 108 VAL A N 1
ATOM 800 C CA . VAL A 1 108 ? -13.545 -5.875 -0.565 1.00 94.31 108 VAL A CA 1
ATOM 801 C C . VAL A 1 108 ? -12.874 -7.074 -1.230 1.00 94.31 108 VAL A C 1
ATOM 803 O O . VAL A 1 108 ? -13.206 -8.241 -0.999 1.00 94.31 108 VAL A O 1
ATOM 806 N N . ALA A 1 109 ? -11.907 -6.783 -2.097 1.00 93.00 109 ALA A N 1
ATOM 807 C CA . ALA A 1 109 ? -11.045 -7.789 -2.700 1.00 93.00 109 ALA A CA 1
ATOM 808 C C . ALA A 1 109 ? -9.847 -8.093 -1.795 1.00 93.00 109 ALA A C 1
ATOM 810 O O . ALA A 1 109 ? -9.419 -7.262 -1.000 1.00 93.00 109 ALA A O 1
ATOM 811 N N . ARG A 1 110 ? -9.258 -9.274 -1.979 1.00 92.31 110 ARG A N 1
ATOM 812 C CA . ARG A 1 110 ? -7.985 -9.633 -1.355 1.00 92.31 110 ARG A CA 1
ATOM 813 C C . ARG A 1 110 ? -6.900 -8.628 -1.776 1.00 92.31 110 ARG A C 1
ATOM 815 O O . ARG A 1 110 ? -6.774 -8.331 -2.962 1.00 92.31 110 ARG A O 1
ATOM 822 N N . GLY A 1 111 ? -6.181 -8.075 -0.803 1.00 92.12 111 GLY A N 1
ATOM 823 C CA . GLY A 1 111 ? -5.197 -7.002 -0.970 1.00 92.12 111 GLY A CA 1
ATOM 824 C C . GLY A 1 111 ? -5.780 -5.581 -0.999 1.00 92.12 111 GLY A C 1
ATOM 825 O O . GLY A 1 111 ? -5.025 -4.622 -1.150 1.00 92.12 111 GLY A O 1
ATOM 826 N N . ALA A 1 112 ? -7.100 -5.403 -0.864 1.00 93.81 112 ALA A N 1
ATOM 827 C CA . ALA A 1 112 ? -7.710 -4.074 -0.865 1.00 93.81 112 ALA A CA 1
ATOM 828 C C . ALA A 1 112 ? -7.364 -3.286 0.409 1.00 93.81 112 ALA A C 1
ATOM 830 O O . ALA A 1 112 ? -7.359 -3.834 1.510 1.00 93.81 112 ALA A O 1
ATOM 831 N N . ALA A 1 113 ? -7.112 -1.985 0.255 1.00 94.00 113 ALA A N 1
ATOM 832 C CA . ALA A 1 113 ? -6.836 -1.076 1.364 1.00 94.00 113 ALA A CA 1
ATOM 833 C C . ALA A 1 113 ? -8.122 -0.690 2.114 1.00 94.00 113 ALA A C 1
ATOM 835 O O . ALA A 1 113 ? -9.059 -0.168 1.510 1.00 94.00 113 ALA A O 1
ATOM 836 N N . LEU A 1 114 ? -8.127 -0.912 3.429 1.00 93.12 114 LEU A N 1
ATOM 837 C CA . LEU A 1 114 ? -9.202 -0.568 4.365 1.00 93.12 114 LEU A CA 1
ATOM 838 C C . LEU A 1 114 ? -9.104 0.888 4.841 1.00 93.12 114 LEU A C 1
ATOM 840 O O . LEU A 1 114 ? -10.117 1.521 5.137 1.00 93.12 114 LEU A O 1
ATOM 844 N N . THR A 1 115 ? -7.888 1.432 4.898 1.00 93.50 115 THR A N 1
ATOM 845 C CA . THR A 1 115 ? -7.615 2.823 5.279 1.00 93.50 115 THR A CA 1
ATOM 846 C C . THR A 1 115 ? -6.974 3.594 4.131 1.00 93.50 115 THR A C 1
ATOM 848 O O . THR A 1 115 ? -6.394 3.013 3.211 1.00 93.50 115 THR A O 1
ATOM 851 N N . GLU A 1 116 ? -7.047 4.922 4.187 1.00 89.31 116 GLU A N 1
ATOM 852 C CA . GLU A 1 116 ? -6.198 5.781 3.362 1.00 89.31 116 GLU A CA 1
ATOM 853 C C . GLU A 1 116 ? -4.718 5.562 3.705 1.00 89.31 116 GLU A C 1
ATOM 855 O O . GLU A 1 116 ? -4.373 5.223 4.840 1.00 89.31 116 GLU A O 1
ATOM 860 N N . GLY A 1 117 ? -3.846 5.759 2.715 1.00 86.75 117 GLY A N 1
ATOM 861 C CA . GLY A 1 117 ? -2.405 5.602 2.875 1.00 86.75 117 GLY A CA 1
ATOM 862 C C . GLY A 1 117 ? -1.743 4.848 1.728 1.00 86.75 117 GLY A C 1
ATOM 863 O O . GLY A 1 117 ? -2.371 4.484 0.730 1.00 86.75 117 GLY A O 1
ATOM 864 N N . SER A 1 118 ? -0.446 4.610 1.884 1.00 88.88 118 SER A N 1
ATOM 865 C CA . SER A 1 118 ? 0.360 3.849 0.932 1.00 88.88 118 SER A CA 1
ATOM 866 C C . SER A 1 118 ? 0.404 2.374 1.318 1.00 88.88 118 SER A C 1
ATOM 868 O O . SER A 1 118 ? 0.644 2.030 2.469 1.00 88.88 118 SER A O 1
ATOM 870 N N . ILE A 1 119 ? 0.217 1.485 0.344 1.00 90.25 119 ILE A N 1
ATOM 871 C CA . ILE A 1 119 ? 0.315 0.039 0.572 1.00 90.25 119 ILE A CA 1
ATOM 872 C C . ILE A 1 119 ? 1.790 -0.360 0.654 1.00 90.25 119 ILE A C 1
ATOM 874 O O . ILE A 1 119 ? 2.596 0.039 -0.194 1.00 90.25 119 ILE A O 1
ATOM 878 N N . GLN A 1 120 ? 2.139 -1.165 1.657 1.00 89.62 120 GLN A N 1
ATOM 879 C CA . GLN A 1 120 ? 3.466 -1.757 1.770 1.00 89.62 120 GLN A CA 1
ATOM 880 C C . GLN A 1 120 ? 3.623 -2.902 0.745 1.00 89.62 120 GLN A C 1
ATOM 882 O O . GLN A 1 120 ? 2.880 -3.884 0.815 1.00 89.62 120 GLN A O 1
ATOM 887 N N . PRO A 1 121 ? 4.606 -2.847 -0.179 1.00 88.44 121 PRO A N 1
ATOM 888 C CA . PRO A 1 121 ? 4.744 -3.857 -1.235 1.00 88.44 121 PRO A CA 1
ATOM 889 C C . PRO A 1 121 ? 4.964 -5.2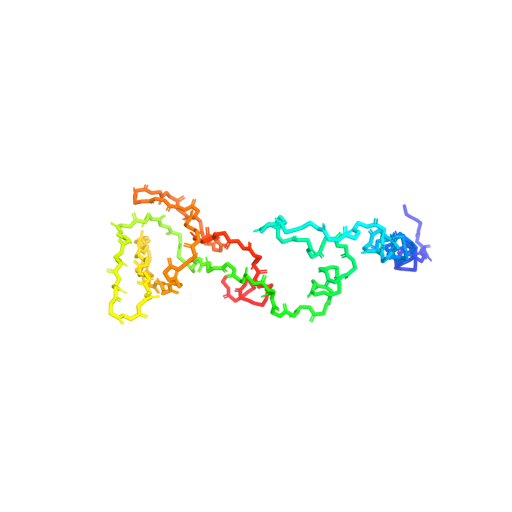84 -0.719 1.00 88.44 121 PRO A C 1
ATOM 891 O O . PRO A 1 121 ? 4.459 -6.234 -1.306 1.00 88.44 121 PRO A O 1
ATOM 894 N N . LYS A 1 122 ? 5.692 -5.437 0.396 1.00 89.06 122 LYS A N 1
ATOM 895 C CA . LYS A 1 122 ? 5.974 -6.749 1.000 1.00 89.06 122 LYS A CA 1
ATOM 896 C C . LYS A 1 122 ? 4.700 -7.431 1.495 1.00 89.06 122 LYS A C 1
ATOM 898 O O . LYS A 1 122 ? 4.473 -8.586 1.171 1.00 89.06 122 LYS A O 1
ATOM 903 N N . ARG A 1 123 ? 3.842 -6.682 2.193 1.00 86.56 123 ARG A N 1
ATOM 904 C CA . ARG A 1 123 ? 2.535 -7.168 2.649 1.00 86.56 123 ARG A CA 1
ATOM 905 C C . ARG A 1 123 ? 1.639 -7.541 1.485 1.00 86.56 123 ARG A C 1
ATOM 907 O O . ARG A 1 123 ? 1.044 -8.604 1.503 1.00 86.56 123 ARG A O 1
ATOM 914 N N . LEU A 1 124 ? 1.587 -6.705 0.451 1.00 89.12 124 LEU A N 1
ATOM 915 C CA . LEU A 1 124 ? 0.781 -7.004 -0.731 1.00 89.12 124 LEU A CA 1
ATOM 916 C C . LEU A 1 124 ? 1.219 -8.296 -1.442 1.00 89.12 124 LEU A C 1
ATOM 918 O O . LEU A 1 124 ? 0.385 -8.955 -2.043 1.00 89.12 124 LEU A O 1
ATOM 922 N N . LEU A 1 125 ? 2.505 -8.654 -1.382 1.00 89.31 125 LEU A N 1
ATOM 923 C CA . LEU A 1 125 ? 3.025 -9.892 -1.967 1.00 89.31 125 LEU A CA 1
ATOM 924 C C . LEU A 1 125 ? 2.699 -11.139 -1.128 1.00 89.31 125 LEU A C 1
ATOM 926 O O . LEU A 1 125 ? 2.544 -12.221 -1.687 1.00 89.31 125 LEU A O 1
ATOM 930 N N . GLU A 1 126 ? 2.639 -11.001 0.199 1.00 86.69 126 GLU A N 1
ATOM 931 C CA . GLU A 1 126 ? 2.278 -12.089 1.124 1.0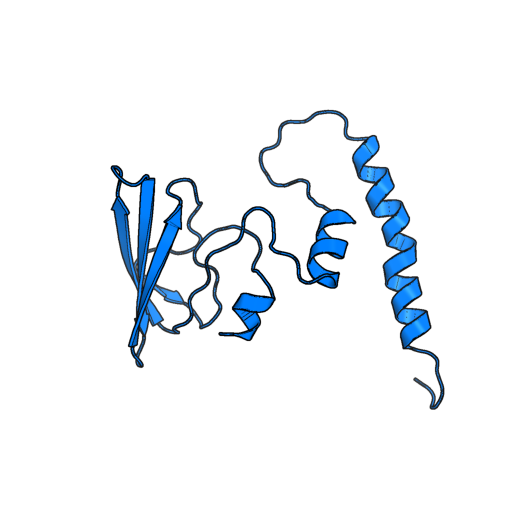0 86.69 126 GLU A CA 1
ATOM 932 C C . GLU A 1 126 ? 0.800 -12.483 1.017 1.00 86.69 126 GLU A C 1
ATOM 934 O O . GLU A 1 126 ? 0.440 -13.632 1.286 1.00 86.69 126 GLU A O 1
ATOM 939 N N . VAL A 1 127 ? -0.041 -11.519 0.634 1.00 83.12 127 VAL A N 1
ATOM 940 C CA . VAL A 1 127 ? -1.473 -11.701 0.399 1.00 83.12 127 VAL A CA 1
ATOM 941 C C . VAL A 1 127 ? -1.686 -12.317 -0.982 1.00 83.12 127 VAL A C 1
ATOM 943 O O . VAL A 1 127 ? -1.728 -13.564 -1.053 1.00 83.12 127 VAL A O 1
#

Sequence (127 aa):
VEVGEAVGTIAAQSIGEPGTQLTMRTFHTGGVASNSDITQGLPRVQEIFEARNPKGEAVITEVKGEVIAIEEDASTRTKKVFVKGKTGEGEYVVPFTARMKVEVGDQVARGAALTEGSIQPKRLLEV

Foldseek 3Di:
DDPPDPVVVVVCCVQVVCLVVQVVVVVPPPDDPPVPDPCPGNNVVCCVVVLHQFDFAFDFAQAFAFFADWAADPPVQWIWTWGDHPVDIDIDIGGNPFAAPDDGGDGDDRGDTGTDDDHRPVVSVVD

pLDDT: mean 83.07, std 14.38, range [45.16, 95.19]